Protein AF-A0A2A2KYM7-F1 (afdb_monomer_lite)
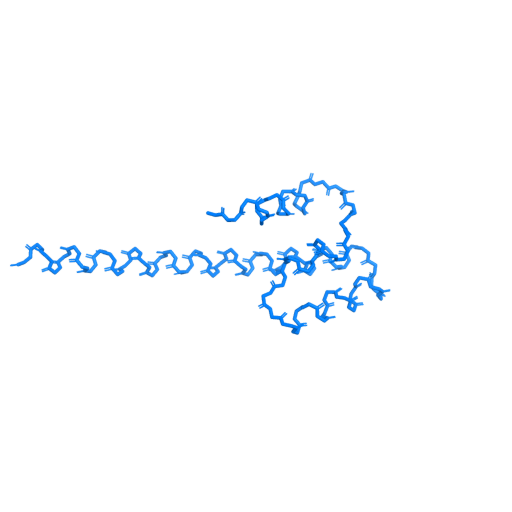
Secondary structure (DSSP, 8-state):
--HHHHHHHHHHHH--PPPPHHHHHTT-SSHHHHHHHHHHHHHS-HHHHHHHHHHHHHHHHHHHHHHHHHHHHHHHHHHHHHT-

Structure (mmCIF, N/CA/C/O backbone):
data_AF-A0A2A2KYM7-F1
#
_entry.id   AF-A0A2A2KYM7-F1
#
loop_
_atom_site.group_PDB
_atom_site.id
_atom_site.type_symbol
_atom_site.label_atom_id
_atom_site.label_alt_id
_atom_site.label_comp_id
_atom_site.label_asym_id
_atom_site.label_entity_id
_atom_site.label_seq_id
_atom_site.pdbx_PDB_ins_code
_atom_site.Cartn_x
_atom_site.Cartn_y
_atom_site.Cartn_z
_atom_site.occupancy
_atom_site.B_iso_or_equiv
_atom_site.auth_seq_id
_atom_site.auth_comp_id
_atom_site.auth_asym_id
_atom_site.auth_atom_id
_atom_site.pdbx_PDB_model_num
ATOM 1 N N . MET A 1 1 ? 1.231 -3.421 -15.359 1.00 52.09 1 MET A N 1
ATOM 2 C CA . MET A 1 1 ? 0.949 -2.634 -14.138 1.00 52.09 1 MET A CA 1
ATOM 3 C C . MET A 1 1 ? -0.243 -3.282 -13.452 1.00 52.09 1 MET A C 1
ATOM 5 O O . MET A 1 1 ? -1.195 -3.600 -14.151 1.00 52.09 1 MET A O 1
ATOM 9 N N . ASP A 1 2 ? -0.161 -3.571 -12.153 1.00 76.12 2 ASP A N 1
ATOM 10 C CA . ASP A 1 2 ? -1.215 -4.298 -11.432 1.00 76.12 2 ASP A CA 1
ATOM 11 C C . ASP A 1 2 ? -2.503 -3.452 -11.368 1.00 76.12 2 ASP A C 1
ATOM 13 O O . ASP A 1 2 ? -2.514 -2.345 -10.819 1.00 76.12 2 ASP A O 1
ATOM 17 N N . ALA A 1 3 ? -3.577 -3.948 -11.985 1.00 70.88 3 ALA A N 1
ATOM 18 C CA . ALA A 1 3 ? -4.857 -3.251 -12.077 1.00 70.88 3 ALA A CA 1
ATOM 19 C C . ALA A 1 3 ? -5.525 -3.061 -10.702 1.00 70.88 3 ALA A C 1
ATOM 21 O O . ALA A 1 3 ? -6.322 -2.136 -10.520 1.00 70.88 3 ALA A O 1
ATOM 22 N N . ASP A 1 4 ? -5.204 -3.903 -9.715 1.00 62.22 4 ASP A N 1
ATOM 23 C CA . ASP A 1 4 ? -5.647 -3.713 -8.334 1.00 62.22 4 ASP A CA 1
ATOM 24 C C . ASP A 1 4 ? -4.894 -2.568 -7.655 1.00 62.22 4 ASP A C 1
ATOM 26 O O . ASP A 1 4 ? -5.507 -1.763 -6.952 1.00 62.22 4 ASP A O 1
ATOM 30 N N . LEU A 1 5 ? -3.589 -2.444 -7.909 1.00 61.28 5 LEU A N 1
ATOM 31 C CA . LEU A 1 5 ? -2.772 -1.364 -7.358 1.00 61.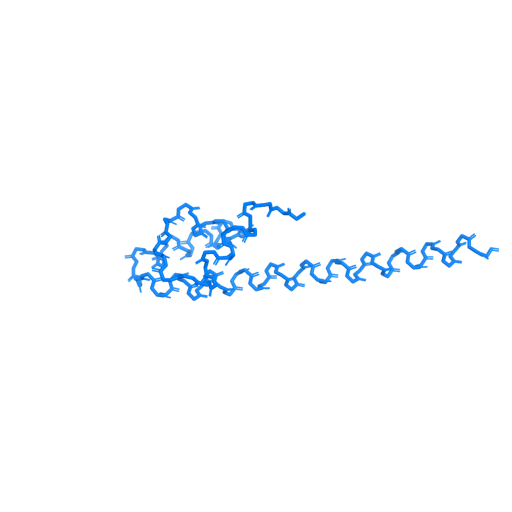28 5 LEU A CA 1
ATOM 32 C C . LEU A 1 5 ? -3.205 -0.002 -7.910 1.00 61.28 5 LEU A C 1
ATOM 34 O O . LEU A 1 5 ? -3.378 0.938 -7.138 1.00 61.28 5 LEU A O 1
ATOM 38 N N . ALA A 1 6 ? -3.437 0.092 -9.223 1.00 62.03 6 ALA A N 1
ATOM 39 C CA . ALA A 1 6 ? -3.920 1.315 -9.865 1.00 62.03 6 ALA A CA 1
ATOM 40 C C . ALA A 1 6 ? -5.264 1.769 -9.273 1.00 62.03 6 ALA A C 1
ATOM 42 O O . ALA A 1 6 ? -5.432 2.933 -8.925 1.00 62.03 6 ALA A O 1
ATOM 43 N N . ARG A 1 7 ? -6.195 0.833 -9.062 1.00 64.62 7 ARG A N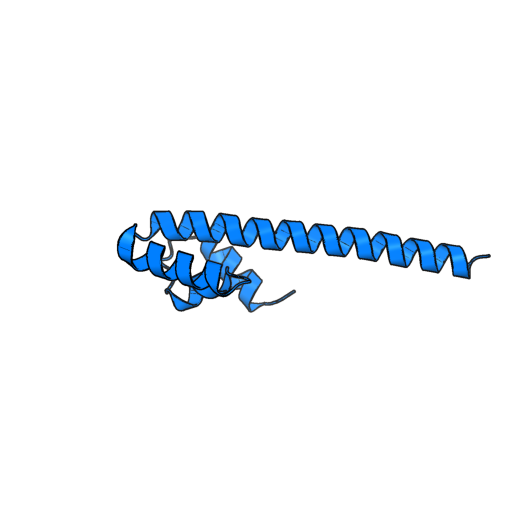 1
ATOM 44 C CA . ARG A 1 7 ? -7.513 1.117 -8.482 1.00 64.62 7 ARG A CA 1
ATOM 45 C C . ARG A 1 7 ? -7.430 1.556 -7.020 1.00 64.62 7 ARG A C 1
ATOM 47 O O . ARG A 1 7 ? -8.127 2.486 -6.621 1.00 64.62 7 ARG A O 1
ATOM 54 N N . CYS A 1 8 ? -6.583 0.909 -6.220 1.00 61.28 8 CYS A N 1
ATOM 55 C CA . CYS A 1 8 ? -6.346 1.302 -4.830 1.00 61.28 8 CYS A CA 1
ATOM 56 C C . CYS A 1 8 ? -5.694 2.686 -4.733 1.00 61.28 8 CYS A C 1
ATOM 58 O O . CYS A 1 8 ? -6.115 3.487 -3.903 1.00 61.28 8 CYS A O 1
ATOM 60 N N . LEU A 1 9 ? -4.742 2.994 -5.619 1.00 61.16 9 LEU A N 1
ATOM 61 C CA . LEU A 1 9 ? -4.130 4.317 -5.744 1.00 61.16 9 LEU A CA 1
ATOM 62 C C . LEU A 1 9 ? -5.165 5.394 -6.086 1.00 61.16 9 LEU A C 1
ATOM 64 O O . LEU A 1 9 ? -5.221 6.411 -5.403 1.00 61.16 9 LEU A O 1
ATOM 68 N N . THR A 1 10 ? -6.026 5.166 -7.081 1.00 62.62 10 THR A N 1
ATOM 69 C CA . THR A 1 10 ? -7.079 6.127 -7.448 1.00 62.62 10 THR A CA 1
ATOM 70 C C . THR A 1 10 ? -8.041 6.382 -6.286 1.00 62.62 10 THR A C 1
ATOM 72 O O . THR A 1 10 ? -8.385 7.531 -6.021 1.00 62.62 10 THR A O 1
ATOM 75 N N . LYS A 1 11 ? -8.425 5.340 -5.533 1.00 61.91 11 LYS A N 1
ATOM 76 C CA . LYS A 1 11 ? -9.259 5.505 -4.332 1.00 61.91 11 LYS A CA 1
ATOM 77 C C . LYS A 1 11 ? -8.555 6.298 -3.222 1.00 61.91 11 LYS A C 1
ATOM 79 O O . LYS A 1 11 ? -9.214 7.090 -2.560 1.00 61.91 11 LYS A O 1
ATOM 84 N N . LEU A 1 12 ? -7.251 6.088 -3.017 1.00 61.62 12 LEU A N 1
ATOM 85 C CA . LEU A 1 12 ? -6.463 6.775 -1.985 1.00 61.62 12 LEU A CA 1
ATOM 86 C C . LEU A 1 12 ? -6.167 8.237 -2.328 1.00 61.62 12 LEU A C 1
ATOM 88 O O . LEU A 1 12 ? -6.146 9.070 -1.435 1.00 61.62 12 LEU A O 1
ATOM 92 N N . PHE A 1 13 ? -5.924 8.564 -3.595 1.00 58.66 13 PHE A N 1
ATOM 93 C CA . PHE A 1 13 ? -5.527 9.921 -3.974 1.00 58.66 13 PHE A CA 1
ATOM 94 C C . PHE A 1 13 ? -6.710 10.848 -4.276 1.00 58.66 13 PHE A C 1
ATOM 96 O O . PHE A 1 13 ? -6.572 12.053 -4.082 1.00 58.66 13 PHE A O 1
ATOM 103 N N . TRP A 1 14 ? -7.845 10.333 -4.769 1.00 53.03 14 TRP A N 1
ATOM 104 C CA . TRP A 1 14 ? -8.888 11.176 -5.381 1.00 53.03 14 TRP A CA 1
ATOM 105 C C . TRP A 1 14 ? -10.257 11.162 -4.693 1.00 53.03 14 TRP A C 1
ATOM 107 O O . TRP A 1 14 ? -11.122 11.945 -5.083 1.00 53.03 14 TRP A O 1
ATOM 117 N N . CYS A 1 15 ? -10.497 10.336 -3.671 1.00 47.97 15 CYS A N 1
ATOM 118 C CA . CYS A 1 15 ? -11.790 10.335 -2.984 1.00 47.97 15 CYS A CA 1
ATOM 119 C C . CYS A 1 15 ? -11.652 10.246 -1.459 1.00 47.97 15 CYS A C 1
ATOM 121 O O . CYS A 1 15 ? -10.841 9.485 -0.943 1.00 47.97 15 CYS A O 1
ATOM 123 N N . ASN A 1 16 ? -12.537 10.950 -0.741 1.00 54.28 16 ASN A N 1
ATOM 124 C CA . ASN A 1 16 ? -12.794 10.823 0.706 1.00 54.28 16 ASN A CA 1
ATOM 125 C C . ASN A 1 16 ? -13.449 9.463 1.059 1.00 54.28 16 ASN A C 1
ATOM 127 O O . ASN A 1 16 ? -14.389 9.379 1.846 1.00 54.28 16 ASN A O 1
ATOM 131 N N . ILE A 1 17 ? -13.004 8.380 0.422 1.00 60.22 17 ILE A N 1
ATOM 132 C CA . ILE A 1 17 ? -13.526 7.033 0.629 1.00 60.22 17 ILE A CA 1
ATOM 133 C C . ILE A 1 17 ? -12.747 6.403 1.780 1.00 60.22 17 ILE A C 1
ATOM 135 O O . ILE A 1 17 ? -11.525 6.264 1.725 1.00 60.22 17 ILE A O 1
ATOM 139 N N . GLN A 1 18 ? -13.467 5.984 2.820 1.00 67.38 18 GLN A N 1
ATOM 140 C CA . GLN A 1 18 ? -12.904 5.116 3.846 1.00 67.38 18 GLN A CA 1
ATOM 141 C C . GLN A 1 18 ? -12.574 3.756 3.231 1.00 67.38 18 GLN A C 1
ATOM 143 O O . GLN A 1 18 ? -13.459 3.032 2.778 1.00 67.38 18 GLN A O 1
ATOM 148 N N . LEU A 1 19 ? -11.288 3.416 3.217 1.00 76.25 19 LEU A N 1
ATOM 149 C CA . LEU A 1 19 ? -10.818 2.099 2.810 1.00 76.25 19 LEU A CA 1
ATOM 150 C C . LEU A 1 19 ? -10.878 1.116 3.976 1.00 76.25 19 LEU A C 1
ATOM 152 O O . LEU A 1 19 ? -10.679 1.474 5.140 1.00 76.25 19 LEU A O 1
ATOM 156 N N . THR A 1 20 ? -11.110 -0.148 3.643 1.00 85.31 20 THR A N 1
ATOM 157 C CA . THR A 1 20 ? -11.000 -1.248 4.602 1.00 85.31 20 THR A CA 1
ATOM 158 C C . THR A 1 20 ? -9.537 -1.500 4.978 1.00 85.31 20 THR A C 1
ATOM 160 O O . THR A 1 20 ? -8.621 -1.200 4.211 1.00 85.31 20 THR A O 1
ATOM 163 N N . LEU A 1 21 ? -9.294 -2.121 6.137 1.00 87.06 21 LEU A N 1
ATOM 164 C CA . LEU A 1 21 ? -7.940 -2.512 6.555 1.00 87.06 21 LEU A CA 1
ATOM 165 C C . LEU A 1 21 ? -7.233 -3.374 5.490 1.00 87.06 21 LEU A C 1
ATOM 167 O O . LEU A 1 21 ? -6.078 -3.125 5.156 1.00 87.06 21 LEU A O 1
ATOM 171 N N . LYS A 1 22 ? -7.964 -4.321 4.888 1.00 87.94 22 LYS A N 1
ATOM 172 C CA . LYS A 1 22 ? -7.463 -5.181 3.805 1.00 87.94 22 LYS A CA 1
ATOM 173 C C . LYS A 1 22 ? -7.054 -4.384 2.562 1.00 87.94 22 LYS A C 1
ATOM 175 O O . LYS A 1 22 ? -6.100 -4.749 1.881 1.00 87.94 22 LYS A O 1
ATOM 180 N N . GLU A 1 23 ? -7.768 -3.307 2.238 1.00 84.81 23 GLU A N 1
ATOM 181 C CA . GLU A 1 23 ? -7.384 -2.411 1.142 1.00 84.81 23 GLU A CA 1
ATOM 182 C C . GLU A 1 23 ? -6.138 -1.590 1.491 1.00 84.81 23 GLU A C 1
ATOM 184 O O . GLU A 1 23 ? -5.274 -1.432 0.631 1.00 84.81 23 GLU A O 1
ATOM 189 N N . TYR A 1 24 ? -5.994 -1.129 2.738 1.00 85.12 24 TYR A N 1
ATOM 190 C CA . TYR A 1 24 ? -4.779 -0.440 3.179 1.00 85.12 24 TYR A CA 1
ATOM 191 C C . TYR A 1 24 ? -3.547 -1.352 3.163 1.00 85.12 24 TYR A C 1
ATOM 193 O O . TYR A 1 24 ? -2.488 -0.914 2.719 1.00 85.12 24 TYR A O 1
ATOM 201 N N . HIS A 1 25 ? -3.672 -2.630 3.539 1.00 89.56 25 HIS A N 1
ATOM 202 C CA . HIS A 1 25 ? -2.562 -3.595 3.480 1.00 89.56 25 HIS A CA 1
ATOM 203 C C . HIS A 1 25 ? -1.946 -3.739 2.087 1.00 89.56 25 HIS A C 1
ATOM 205 O O . HIS A 1 25 ? -0.737 -3.916 1.978 1.00 89.56 25 HIS A O 1
ATOM 211 N N . LYS A 1 26 ? -2.709 -3.518 1.008 1.00 86.19 26 LYS A N 1
ATOM 212 C CA . LYS A 1 26 ? -2.161 -3.503 -0.362 1.00 86.19 26 LYS A CA 1
ATOM 213 C C . LYS A 1 26 ? -1.076 -2.436 -0.574 1.00 86.19 26 LYS A C 1
ATOM 215 O O . LYS A 1 26 ? -0.315 -2.509 -1.542 1.00 86.19 26 LYS A O 1
ATOM 220 N N . CYS A 1 27 ? -0.972 -1.439 0.305 1.00 83.81 27 CYS A N 1
ATOM 221 C CA . CYS A 1 27 ? 0.069 -0.414 0.261 1.00 83.81 27 CYS A CA 1
ATOM 222 C C . CYS A 1 27 ? 1.415 -0.920 0.801 1.00 83.81 27 CYS A C 1
ATOM 224 O O . CYS A 1 27 ? 2.454 -0.432 0.361 1.00 83.81 27 CYS A O 1
ATOM 226 N N . ALA A 1 28 ? 1.421 -1.931 1.672 1.00 88.94 28 ALA A N 1
ATOM 227 C CA . ALA A 1 28 ? 2.637 -2.501 2.239 1.00 88.94 28 ALA A CA 1
ATOM 228 C C . ALA A 1 28 ? 3.421 -3.356 1.228 1.00 88.94 28 ALA A C 1
ATOM 230 O O . ALA A 1 28 ? 2.891 -3.831 0.216 1.00 88.94 28 ALA A O 1
ATOM 231 N N . ARG A 1 29 ? 4.721 -3.510 1.485 1.00 87.25 29 ARG A N 1
ATOM 232 C CA . ARG A 1 29 ? 5.639 -4.434 0.795 1.00 87.25 29 ARG A CA 1
ATOM 233 C C . ARG A 1 29 ? 6.264 -5.457 1.731 1.00 87.25 29 ARG A C 1
ATOM 235 O O . ARG A 1 29 ? 6.785 -6.457 1.252 1.00 87.25 29 ARG A O 1
ATOM 242 N N . THR A 1 30 ? 6.280 -5.163 3.025 1.00 90.12 30 THR A N 1
ATOM 243 C CA . THR A 1 30 ? 6.877 -6.001 4.062 1.00 90.12 30 THR A CA 1
ATOM 244 C C . THR A 1 30 ? 5.861 -6.248 5.168 1.00 90.12 30 THR A C 1
ATOM 246 O O . THR A 1 30 ? 4.962 -5.430 5.384 1.00 90.12 30 THR A O 1
ATOM 249 N N . GLU A 1 31 ? 6.029 -7.348 5.900 1.00 92.69 31 GLU A N 1
ATOM 250 C CA . GLU A 1 31 ? 5.185 -7.657 7.059 1.00 92.69 31 GLU A CA 1
ATOM 251 C C . GLU A 1 31 ? 5.247 -6.554 8.125 1.00 92.69 31 GLU A C 1
ATOM 253 O O . GLU A 1 31 ? 4.226 -6.209 8.716 1.00 92.69 31 GLU A O 1
ATOM 258 N N . GLU A 1 32 ? 6.411 -5.938 8.355 1.00 93.56 32 GLU A N 1
ATOM 259 C CA . GLU A 1 32 ? 6.537 -4.794 9.268 1.00 93.56 32 GLU A CA 1
ATOM 260 C C . GLU A 1 32 ? 5.639 -3.617 8.863 1.00 93.56 32 GLU A C 1
ATOM 262 O O . GLU A 1 32 ? 4.992 -3.019 9.725 1.00 93.56 32 GLU A O 1
ATOM 267 N N . GLN A 1 33 ? 5.536 -3.315 7.564 1.00 92.25 33 GLN A N 1
ATOM 268 C CA . GLN A 1 33 ? 4.647 -2.260 7.071 1.00 92.25 33 GLN A CA 1
ATOM 269 C C . GLN A 1 33 ? 3.171 -2.642 7.249 1.00 92.25 33 GLN A C 1
ATOM 271 O O . GLN A 1 33 ? 2.364 -1.795 7.628 1.00 92.25 33 GLN A O 1
ATOM 276 N N . GLU A 1 34 ? 2.798 -3.909 7.046 1.00 93.19 34 GLU A N 1
ATOM 277 C CA . GLU A 1 34 ? 1.432 -4.382 7.325 1.00 93.19 34 GLU A CA 1
ATOM 278 C C . GLU A 1 34 ? 1.075 -4.279 8.813 1.00 93.19 34 GLU A C 1
ATOM 280 O O . GLU A 1 34 ? -0.024 -3.828 9.165 1.00 93.19 34 GLU A O 1
ATOM 285 N N . LYS A 1 35 ? 2.008 -4.633 9.706 1.00 93.88 35 LYS A N 1
ATOM 286 C CA . LYS A 1 35 ? 1.849 -4.473 11.161 1.00 93.88 35 LYS A CA 1
ATOM 287 C C . LYS A 1 35 ? 1.664 -3.000 11.532 1.00 93.88 35 LYS A C 1
ATOM 289 O O . LYS A 1 35 ? 0.788 -2.675 12.336 1.00 93.88 35 LYS A O 1
ATOM 294 N N . GLU A 1 36 ? 2.434 -2.097 10.927 1.00 91.81 36 GLU A N 1
ATOM 295 C CA . GLU A 1 36 ? 2.335 -0.654 11.174 1.00 91.81 36 GLU A CA 1
ATOM 296 C C . GLU A 1 36 ? 1.010 -0.055 10.674 1.00 91.81 36 GLU A C 1
ATOM 298 O O . GLU A 1 36 ? 0.383 0.740 11.386 1.00 91.81 36 GLU A O 1
ATOM 303 N N . ILE A 1 37 ? 0.536 -0.478 9.497 1.00 90.44 37 ILE A N 1
ATOM 304 C CA . ILE A 1 37 ? -0.782 -0.107 8.959 1.00 90.44 37 ILE A CA 1
ATOM 305 C C . ILE A 1 37 ? -1.888 -0.575 9.904 1.00 90.44 37 ILE A C 1
ATOM 307 O O . ILE A 1 37 ? -2.750 0.219 10.274 1.00 90.44 37 ILE A O 1
ATOM 311 N N . THR A 1 38 ? -1.833 -1.835 10.344 1.00 91.88 38 THR A N 1
ATOM 312 C CA . THR A 1 38 ? -2.804 -2.416 11.284 1.00 91.88 38 THR A CA 1
ATOM 313 C C . THR A 1 38 ? -2.851 -1.616 12.578 1.00 91.88 38 THR A C 1
ATOM 315 O O . THR A 1 38 ? -3.913 -1.164 13.005 1.00 91.88 38 THR A O 1
ATOM 318 N N . LYS A 1 39 ? -1.682 -1.358 13.172 1.00 91.62 39 LYS A N 1
ATOM 319 C CA . LYS A 1 39 ? -1.559 -0.558 14.390 1.00 91.62 39 LYS A CA 1
ATOM 320 C C . LYS A 1 39 ? -2.137 0.849 14.204 1.00 91.62 39 LYS A C 1
ATOM 322 O O . LYS A 1 39 ? -2.854 1.337 15.074 1.00 91.62 39 LYS A O 1
ATOM 327 N N . SER A 1 40 ? -1.850 1.499 13.079 1.00 88.69 40 SER A N 1
ATOM 328 C CA . SER A 1 40 ? -2.313 2.864 12.797 1.00 88.69 40 SER A CA 1
ATOM 329 C C . SER A 1 40 ? -3.820 2.932 12.539 1.00 88.69 40 SER A C 1
ATOM 331 O O . SER A 1 40 ? -4.471 3.850 13.034 1.00 88.69 40 SER A O 1
ATOM 333 N N . PHE A 1 41 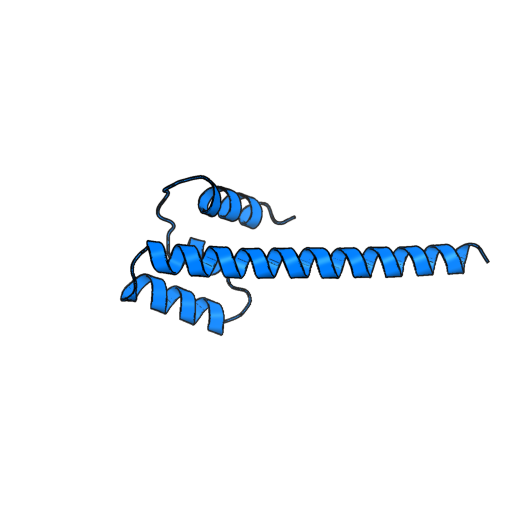? -4.381 1.937 11.844 1.00 87.25 41 PHE A N 1
ATOM 334 C CA . PHE A 1 41 ? -5.815 1.821 11.573 1.00 87.25 41 PHE A CA 1
ATOM 335 C C . PHE A 1 41 ? -6.641 1.779 12.866 1.00 87.25 41 PHE A C 1
ATOM 337 O O . PHE A 1 41 ? -7.647 2.477 12.969 1.00 87.25 41 PHE A O 1
ATOM 344 N N . TYR A 1 42 ? -6.190 1.016 13.869 1.00 86.81 42 TYR A N 1
ATOM 345 C CA . TYR A 1 42 ? -6.907 0.876 15.140 1.00 86.81 42 TYR A CA 1
ATOM 346 C C . TYR A 1 42 ? -6.612 1.986 16.160 1.00 86.81 42 TYR A C 1
ATOM 348 O O . TYR A 1 42 ? -7.492 2.315 16.949 1.00 86.81 42 TYR A O 1
ATOM 356 N N . LEU A 1 43 ? -5.401 2.562 16.175 1.00 83.62 43 LEU A N 1
ATOM 357 C CA . LEU A 1 43 ? -4.974 3.467 17.258 1.00 83.62 43 LEU A CA 1
ATOM 358 C C . LEU A 1 43 ? -4.994 4.958 16.910 1.00 83.62 43 LEU A C 1
ATOM 360 O O . LEU A 1 43 ? -5.109 5.783 17.811 1.00 83.62 43 LEU A O 1
ATOM 364 N N . LYS A 1 44 ? -4.804 5.327 15.640 1.00 75.69 44 LYS A N 1
ATOM 365 C CA . LYS A 1 44 ? -4.523 6.722 15.246 1.00 75.69 44 LYS A CA 1
ATOM 366 C C . LYS A 1 44 ? -5.586 7.327 14.316 1.00 75.69 44 LYS A C 1
ATOM 368 O O . LYS A 1 44 ? -5.454 8.474 13.891 1.00 75.69 44 LYS A O 1
ATOM 373 N N . GLY A 1 45 ? -6.647 6.576 14.012 1.00 70.31 45 GLY A N 1
ATOM 374 C CA . GLY A 1 45 ? -7.771 7.020 13.184 1.00 70.31 45 GLY A CA 1
ATOM 375 C C . GLY A 1 45 ? -7.469 7.051 11.680 1.00 70.31 45 GLY A C 1
ATOM 376 O O . GLY A 1 45 ? -6.314 7.013 11.247 1.00 70.31 45 GLY A O 1
ATOM 377 N N . ALA A 1 46 ? -8.529 7.135 10.869 1.00 70.94 46 ALA A N 1
ATOM 378 C CA . ALA A 1 46 ? -8.478 6.959 9.412 1.00 70.94 46 ALA A CA 1
ATOM 379 C C . ALA A 1 46 ? -7.512 7.916 8.682 1.00 70.94 46 ALA A C 1
ATOM 381 O O . ALA A 1 46 ? -6.849 7.513 7.730 1.00 70.94 46 ALA A O 1
ATOM 382 N N . SER A 1 47 ? -7.377 9.162 9.138 1.00 76.19 47 SER A N 1
ATOM 383 C CA . SER A 1 47 ? -6.499 10.152 8.498 1.00 76.19 47 SER A CA 1
ATOM 384 C C . SER A 1 47 ? -5.017 9.787 8.619 1.00 76.19 47 SER A C 1
ATOM 386 O O . SER A 1 47 ? -4.242 9.988 7.689 1.00 76.19 47 SER A O 1
ATOM 388 N N . SER A 1 48 ? -4.610 9.205 9.750 1.00 79.94 48 SER A N 1
ATOM 389 C CA . SER A 1 48 ? -3.209 8.833 9.979 1.00 79.94 48 SER A CA 1
ATOM 390 C C . SER A 1 48 ? -2.775 7.641 9.119 1.00 79.94 48 SER A C 1
ATOM 392 O O . SER A 1 48 ? -1.694 7.664 8.530 1.00 79.94 48 SER A O 1
ATOM 394 N N . VAL A 1 49 ? -3.634 6.619 8.998 1.00 85.88 49 VAL A N 1
ATOM 395 C CA . VAL A 1 49 ? -3.353 5.441 8.169 1.00 85.88 49 VAL A CA 1
ATOM 396 C C . VAL A 1 49 ? -3.359 5.809 6.687 1.00 85.88 49 VAL A C 1
ATOM 398 O O . VAL A 1 49 ? -2.574 5.261 5.917 1.00 85.88 49 VAL A O 1
ATOM 401 N N . HIS A 1 50 ? -4.170 6.797 6.302 1.00 81.06 50 HIS A N 1
ATOM 402 C CA . HIS A 1 50 ? -4.193 7.338 4.952 1.00 81.06 50 HIS A CA 1
ATOM 403 C C . HIS A 1 50 ? -2.853 7.985 4.571 1.00 81.06 50 HIS A C 1
ATOM 405 O O . HIS A 1 50 ? -2.277 7.623 3.547 1.00 81.06 50 HIS A O 1
ATOM 411 N N . ILE A 1 51 ? -2.306 8.864 5.421 1.00 83.06 51 ILE A N 1
ATOM 412 C CA . ILE A 1 51 ? -0.992 9.499 5.198 1.00 83.06 51 ILE A CA 1
ATOM 413 C C . ILE A 1 51 ? 0.119 8.442 5.115 1.00 83.06 51 ILE A C 1
ATOM 415 O O . ILE A 1 51 ? 0.961 8.489 4.216 1.00 83.06 51 ILE A O 1
ATOM 419 N N . LEU A 1 52 ? 0.105 7.460 6.024 1.00 87.56 52 LEU A N 1
ATOM 420 C CA . LEU A 1 52 ? 1.060 6.351 6.001 1.00 87.56 52 LEU A CA 1
ATOM 421 C C . LEU A 1 52 ? 0.991 5.591 4.669 1.00 87.56 52 LEU A C 1
ATOM 423 O O . LEU A 1 52 ? 2.013 5.369 4.023 1.00 87.56 52 LEU A O 1
ATOM 427 N N . CYS A 1 53 ? -0.212 5.231 4.226 1.00 86.44 53 CYS A N 1
ATOM 428 C CA . CYS A 1 53 ? -0.401 4.488 2.986 1.00 86.44 53 CYS A CA 1
ATOM 429 C C . CYS A 1 53 ? 0.001 5.297 1.748 1.00 86.44 53 CYS A C 1
ATOM 431 O O . CYS A 1 53 ? 0.639 4.741 0.858 1.00 86.44 53 CYS A O 1
ATOM 433 N N . GLN A 1 54 ? -0.284 6.604 1.704 1.00 81.94 54 GLN A N 1
ATOM 434 C CA . GLN A 1 54 ? 0.192 7.486 0.631 1.00 81.94 54 GLN A CA 1
ATOM 435 C C . GLN A 1 54 ? 1.723 7.493 0.538 1.00 81.94 54 GLN A C 1
ATOM 437 O O . GLN A 1 54 ? 2.273 7.366 -0.558 1.00 81.94 54 GLN A O 1
ATOM 442 N N . ARG A 1 55 ? 2.420 7.567 1.679 1.00 86.31 55 ARG A N 1
ATOM 443 C CA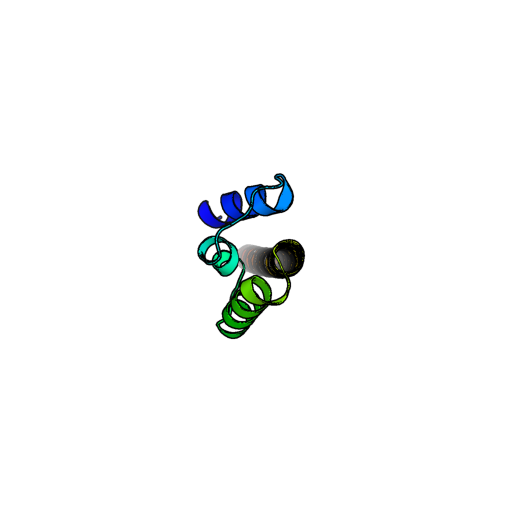 . ARG A 1 55 ? 3.886 7.495 1.718 1.00 86.31 55 ARG A CA 1
ATOM 444 C C . ARG A 1 55 ? 4.406 6.156 1.183 1.00 86.31 55 ARG A C 1
ATOM 446 O O . ARG A 1 55 ? 5.290 6.148 0.331 1.00 86.31 55 ARG A O 1
ATOM 453 N N . LEU A 1 56 ? 3.841 5.036 1.634 1.00 87.19 56 LEU A N 1
ATOM 454 C CA . LEU A 1 56 ? 4.252 3.695 1.191 1.00 87.19 56 LEU A CA 1
ATOM 455 C C . LEU A 1 56 ? 4.026 3.480 -0.314 1.00 87.19 56 LEU A C 1
ATOM 457 O O . LEU A 1 56 ? 4.840 2.863 -1.004 1.00 87.19 56 LEU A O 1
ATOM 461 N N . LEU A 1 57 ? 2.932 4.022 -0.845 1.00 83.25 57 LEU A N 1
ATOM 462 C CA . LEU A 1 57 ? 2.631 3.999 -2.273 1.00 83.25 57 LEU A CA 1
ATOM 463 C C . LEU A 1 57 ? 3.605 4.856 -3.088 1.00 83.25 57 LEU A C 1
ATOM 465 O O . LEU A 1 57 ? 4.027 4.439 -4.168 1.00 83.25 57 LEU A O 1
ATOM 469 N N . PHE A 1 58 ? 4.003 6.017 -2.570 1.00 81.38 58 PHE A N 1
ATOM 470 C CA . PHE A 1 58 ? 5.031 6.839 -3.200 1.00 81.38 58 PHE A CA 1
ATOM 471 C C . PHE A 1 58 ? 6.388 6.121 -3.233 1.00 81.38 58 PHE A C 1
ATOM 473 O O . PHE A 1 58 ? 7.034 6.076 -4.277 1.00 81.38 58 PHE A O 1
ATOM 480 N N . GLU A 1 59 ? 6.789 5.468 -2.138 1.00 83.38 59 GLU A N 1
ATOM 481 C CA . GLU A 1 59 ? 8.005 4.644 -2.098 1.00 83.38 59 GLU A CA 1
ATOM 482 C C . GLU A 1 59 ? 7.963 3.508 -3.141 1.00 83.38 59 GLU A C 1
ATOM 484 O O . GLU A 1 59 ? 8.947 3.286 -3.853 1.00 83.38 59 GLU A O 1
ATOM 489 N N . LYS A 1 60 ? 6.812 2.833 -3.302 1.00 81.94 60 LYS A N 1
ATOM 490 C CA . LYS A 1 60 ? 6.582 1.848 -4.381 1.00 81.94 60 LYS A CA 1
ATOM 491 C C . LYS A 1 60 ? 6.807 2.457 -5.766 1.00 81.94 60 LYS A C 1
ATOM 493 O O . LYS A 1 60 ? 7.483 1.844 -6.593 1.00 81.94 60 LYS A O 1
ATOM 498 N N . LEU A 1 61 ? 6.260 3.647 -6.017 1.00 78.75 61 LEU A N 1
ATOM 499 C CA . LEU A 1 61 ? 6.390 4.338 -7.299 1.00 78.75 61 LEU A CA 1
ATOM 500 C C . LEU A 1 61 ? 7.852 4.705 -7.596 1.00 78.75 61 LEU A C 1
ATOM 502 O O . LEU A 1 61 ? 8.343 4.429 -8.688 1.00 78.75 61 LEU A O 1
ATOM 506 N N . CYS A 1 62 ? 8.569 5.262 -6.618 1.00 76.00 62 CYS A N 1
ATOM 507 C CA . CYS A 1 62 ? 9.983 5.615 -6.758 1.00 76.00 62 CYS A CA 1
ATOM 508 C C . CYS A 1 62 ? 10.851 4.400 -7.095 1.00 76.00 62 CYS A C 1
ATOM 510 O O . CYS A 1 62 ? 11.723 4.482 -7.959 1.00 76.00 62 CYS A O 1
ATOM 512 N N . LEU A 1 63 ? 10.593 3.258 -6.457 1.00 81.38 63 LEU A N 1
ATOM 513 C CA . LEU A 1 63 ? 11.318 2.022 -6.745 1.00 81.38 63 LEU A CA 1
ATOM 514 C C . LEU A 1 63 ? 10.986 1.456 -8.121 1.00 81.38 63 LEU A C 1
ATOM 516 O O . LEU A 1 63 ? 11.888 0.979 -8.805 1.00 81.38 63 LEU A O 1
ATOM 520 N N . LEU A 1 64 ? 9.725 1.544 -8.547 1.00 79.44 64 LEU A N 1
ATOM 521 C CA . LEU A 1 64 ? 9.332 1.164 -9.900 1.00 79.44 64 LEU A CA 1
ATOM 522 C C . LEU A 1 64 ? 10.062 2.027 -10.939 1.00 79.44 64 LEU A C 1
ATOM 524 O O . LEU A 1 64 ? 10.634 1.488 -11.880 1.00 79.44 64 LEU A O 1
ATOM 528 N N . ILE A 1 65 ? 10.110 3.348 -10.740 1.00 73.38 65 ILE A N 1
ATOM 529 C CA . ILE A 1 65 ? 10.842 4.275 -11.616 1.00 73.38 65 ILE A CA 1
ATOM 530 C C . ILE A 1 65 ? 12.341 3.949 -11.625 1.00 73.38 65 ILE A C 1
ATOM 532 O O . ILE A 1 65 ? 12.957 3.934 -12.688 1.00 73.38 65 ILE A O 1
ATOM 536 N N . ALA A 1 66 ? 12.942 3.672 -10.465 1.00 76.19 66 ALA A N 1
ATOM 537 C CA . ALA A 1 66 ? 14.355 3.309 -10.374 1.00 76.19 66 ALA A CA 1
ATOM 538 C C . ALA A 1 66 ? 14.665 1.993 -11.111 1.00 76.19 66 ALA A C 1
ATOM 540 O O . ALA A 1 66 ? 15.666 1.909 -11.824 1.00 76.19 66 ALA A O 1
ATOM 541 N N . LEU A 1 67 ? 13.792 0.987 -10.980 1.00 77.31 67 LEU A N 1
ATOM 542 C CA . LEU A 1 67 ? 13.893 -0.272 -11.718 1.00 77.31 67 LEU A CA 1
ATOM 543 C C . LEU A 1 67 ? 13.765 -0.046 -13.226 1.00 77.31 67 LEU A C 1
ATOM 545 O O . LEU A 1 67 ? 14.598 -0.552 -13.970 1.00 77.31 67 LEU A O 1
ATOM 549 N N . LEU A 1 68 ? 12.787 0.748 -13.669 1.00 73.25 68 LEU A N 1
ATOM 550 C CA . LEU A 1 68 ? 12.604 1.083 -15.084 1.00 73.25 68 LEU A CA 1
ATOM 551 C C . LEU A 1 68 ? 13.837 1.785 -15.662 1.00 73.25 68 LEU A C 1
ATOM 553 O O . LEU A 1 68 ? 14.380 1.320 -16.655 1.00 73.25 68 LEU A O 1
ATOM 557 N N . LYS A 1 69 ? 14.371 2.806 -14.979 1.00 72.81 69 LYS A N 1
ATOM 558 C CA . LYS A 1 69 ? 15.609 3.488 -15.403 1.00 72.81 69 LYS A CA 1
ATOM 559 C C . LYS A 1 69 ? 16.794 2.531 -15.523 1.00 72.81 69 LYS A C 1
ATOM 561 O O . LYS A 1 69 ? 17.599 2.653 -16.442 1.00 72.81 69 LYS A O 1
ATOM 566 N N . ARG A 1 70 ? 16.921 1.581 -14.591 1.00 73.31 70 ARG A N 1
ATOM 567 C CA . ARG A 1 70 ? 17.979 0.565 -14.634 1.00 73.31 70 ARG A CA 1
ATOM 568 C C . ARG A 1 70 ? 17.780 -0.404 -15.799 1.00 73.31 70 ARG A C 1
ATOM 570 O O . ARG A 1 70 ? 18.760 -0.771 -16.437 1.00 73.31 70 ARG A O 1
ATOM 577 N N . HIS A 1 71 ? 16.543 -0.808 -16.075 1.00 66.00 71 HIS A N 1
ATOM 578 C CA . HIS A 1 71 ? 16.218 -1.648 -17.224 1.00 66.00 71 HIS A CA 1
ATOM 579 C C . HIS A 1 71 ? 16.502 -0.938 -18.548 1.00 66.00 71 HIS A C 1
ATOM 581 O O . HIS A 1 71 ? 17.127 -1.546 -19.410 1.00 66.00 71 HIS A O 1
ATOM 587 N N . ASP A 1 72 ? 16.141 0.339 -18.683 1.00 60.25 72 ASP A N 1
ATOM 588 C CA . ASP A 1 72 ? 16.446 1.134 -19.877 1.00 60.25 72 ASP A CA 1
ATOM 589 C C . ASP A 1 72 ? 17.960 1.218 -20.115 1.00 60.25 72 ASP A C 1
ATOM 591 O O . ASP A 1 72 ? 18.422 0.985 -21.228 1.00 60.25 72 ASP A O 1
ATOM 595 N N . LEU A 1 73 ? 18.747 1.447 -19.056 1.00 60.56 73 LEU A N 1
ATOM 596 C CA . LEU A 1 73 ? 20.214 1.428 -19.112 1.00 60.56 73 LEU A CA 1
ATOM 597 C C . LEU A 1 73 ? 20.775 0.067 -19.554 1.00 60.56 73 LEU A C 1
ATOM 599 O O . LEU A 1 73 ? 21.694 0.018 -20.369 1.00 60.56 73 LEU A O 1
ATOM 603 N N . ILE A 1 74 ? 20.228 -1.039 -19.039 1.00 64.81 74 ILE A N 1
ATOM 604 C CA . ILE A 1 74 ? 20.656 -2.398 -19.414 1.00 64.81 74 ILE A CA 1
ATOM 605 C C . ILE A 1 74 ? 20.292 -2.703 -20.872 1.00 64.81 74 ILE A C 1
ATOM 607 O O . ILE A 1 74 ? 21.116 -3.252 -21.601 1.00 64.81 74 ILE A O 1
ATOM 611 N N . CYS A 1 75 ? 19.088 -2.334 -21.311 1.00 58.38 75 CYS A N 1
ATOM 612 C CA . CYS A 1 75 ? 18.655 -2.499 -22.696 1.00 58.38 75 CYS A CA 1
ATOM 613 C C . CYS A 1 75 ? 19.526 -1.677 -23.653 1.00 58.38 75 CYS A C 1
ATOM 615 O O . CYS A 1 75 ? 19.952 -2.202 -24.678 1.00 58.38 75 CYS A O 1
ATOM 617 N N . PHE A 1 76 ? 19.848 -0.426 -23.305 1.00 62.59 76 PHE A N 1
ATOM 618 C CA . PHE A 1 76 ? 20.721 0.424 -24.116 1.00 62.59 76 PHE A CA 1
ATOM 619 C C . PHE A 1 76 ? 22.131 -0.168 -24.238 1.00 62.59 76 PHE A C 1
ATOM 621 O O . PHE A 1 76 ? 22.664 -0.263 -25.340 1.00 62.59 76 PHE A O 1
ATOM 628 N N . TYR A 1 77 ? 22.693 -0.657 -23.128 1.00 63.72 77 TYR A N 1
ATOM 629 C CA . TYR A 1 77 ? 23.987 -1.342 -23.115 1.00 63.72 77 TYR A CA 1
ATOM 630 C C . TYR A 1 77 ? 23.999 -2.597 -24.003 1.00 63.72 77 TYR A C 1
ATOM 632 O O . TYR A 1 77 ? 24.950 -2.822 -24.748 1.00 63.72 77 TYR A O 1
ATOM 640 N N . TYR A 1 78 ? 22.937 -3.408 -23.964 1.00 57.38 78 TYR A N 1
ATOM 641 C CA . TYR A 1 78 ? 22.820 -4.596 -24.818 1.00 57.38 78 TYR A CA 1
ATOM 642 C C . TYR A 1 78 ? 22.686 -4.243 -26.305 1.00 57.38 78 TYR A C 1
ATOM 644 O O . TYR A 1 78 ? 23.284 -4.911 -27.148 1.00 57.38 78 TYR A O 1
ATOM 652 N N . ILE A 1 79 ? 21.936 -3.188 -26.637 1.00 58.50 79 ILE A N 1
ATOM 653 C CA . ILE A 1 79 ? 21.810 -2.698 -28.016 1.00 58.50 79 ILE A CA 1
ATOM 654 C C . ILE A 1 79 ? 23.165 -2.187 -28.526 1.00 58.50 79 ILE A C 1
ATOM 656 O O . ILE A 1 79 ? 23.572 -2.571 -29.619 1.00 58.50 79 ILE A O 1
ATOM 660 N N . GLU A 1 80 ? 23.903 -1.402 -27.733 1.00 60.16 80 GLU A N 1
ATOM 661 C CA . GLU A 1 80 ? 25.257 -0.952 -28.097 1.00 60.16 80 GLU A CA 1
ATOM 662 C C . GLU A 1 80 ? 26.235 -2.115 -28.317 1.00 60.16 80 GLU A C 1
ATOM 664 O O . GLU A 1 80 ? 27.018 -2.079 -29.263 1.00 60.16 80 GLU A O 1
AT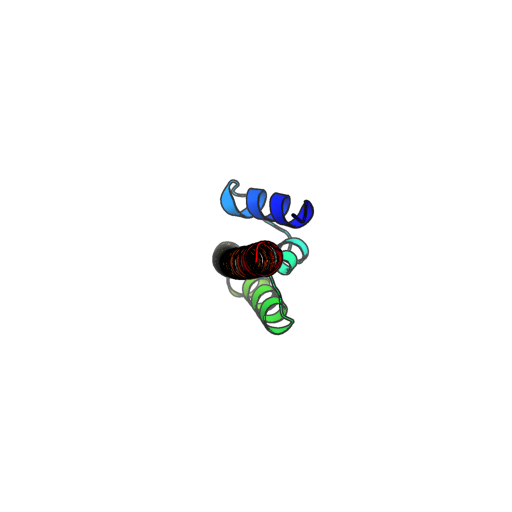OM 669 N N . GLN A 1 81 ? 26.187 -3.155 -27.476 1.00 55.31 81 GLN A N 1
ATOM 670 C CA . GLN A 1 81 ? 27.019 -4.357 -27.632 1.00 55.31 81 GLN A CA 1
ATOM 671 C C . GLN A 1 81 ? 26.670 -5.155 -28.894 1.00 55.31 81 GLN A C 1
ATOM 673 O O . GLN A 1 81 ? 27.554 -5.744 -29.500 1.00 55.31 81 GLN A O 1
ATOM 678 N N . THR A 1 82 ? 25.398 -5.174 -29.298 1.00 56.22 82 THR A N 1
ATOM 679 C CA . THR A 1 82 ? 24.933 -5.930 -30.477 1.00 56.22 82 THR A CA 1
ATOM 680 C C . THR A 1 82 ? 25.220 -5.199 -31.798 1.00 56.22 82 THR A C 1
ATOM 682 O O . THR A 1 82 ? 25.219 -5.818 -32.857 1.00 56.22 82 THR A O 1
ATOM 685 N N . LEU A 1 83 ? 25.447 -3.881 -31.755 1.00 59.50 83 LEU A N 1
ATOM 686 C CA . LEU A 1 83 ? 25.747 -3.039 -32.922 1.00 59.50 83 LEU A CA 1
ATOM 687 C C . LEU A 1 83 ? 27.257 -2.880 -33.211 1.00 59.50 83 LEU A C 1
ATOM 689 O O . LEU A 1 83 ? 27.608 -2.182 -34.164 1.00 59.50 83 LEU A O 1
ATOM 693 N N . ARG A 1 84 ? 28.137 -3.487 -32.404 1.00 45.47 84 ARG A N 1
ATOM 694 C CA . ARG A 1 84 ? 29.591 -3.588 -32.636 1.00 45.47 84 ARG A CA 1
ATOM 695 C C . ARG A 1 84 ? 29.963 -4.958 -33.183 1.00 45.47 84 ARG A C 1
ATOM 697 O O . ARG A 1 84 ? 30.912 -4.991 -33.995 1.00 45.47 84 ARG A O 1
#

Sequence (84 aa):
MDADLARCLTKLFWCNIQLTLKEYHKCARTEEQEKEITKSFYLKGASSVHILCQRLLFEKLCLLIALLKRHDLICFYYIEQTLR

Radius of gyration: 17.29 Å; chains: 1; bounding box: 43×19×50 Å

Foldseek 3Di:
DDPLLVVLVCCLPPDPDQDDLVSLCVLDDDPVLNVVLVCCCPPVHRVRSSVSSVVSSVVVVVVVVVVVVVVVVVVVVVVVVVVD

Organism: NCBI:txid2018661

pLDDT: mean 74.79, std 12.99, range [45.47, 93.88]